Protein AF-A0A387G3D1-F1 (afdb_monomer_lite)

pLDDT: mean 80.7, std 21.3, range [30.22, 98.0]

Secondary structure (DSSP, 8-state):
-----------------SS--HHHHHHHHHHHHHHTT-HHHHHHHHHHHHHHHHHHHHHHHHHHHH----S--TTTT--HHHHHHHHHHHHHHHHHHHHHHHS---PPTT--HHHHHHHHHHHHHHHHHHHHHHHHHTTGGGGSPP--

Structure (mmCIF, N/CA/C/O backbone):
data_AF-A0A387G3D1-F1
#
_entry.id   AF-A0A387G3D1-F1
#
loop_
_atom_site.group_PDB
_atom_site.id
_atom_site.type_symbol
_atom_site.label_atom_id
_atom_site.label_alt_id
_atom_site.label_comp_id
_atom_site.label_asym_id
_atom_site.label_entity_id
_atom_site.label_seq_id
_atom_site.pdbx_PDB_ins_code
_atom_site.Cartn_x
_atom_site.Cartn_y
_atom_site.Cartn_z
_atom_site.occupancy
_atom_site.B_iso_or_equiv
_atom_site.auth_seq_id
_atom_site.auth_comp_id
_atom_site.auth_asym_id
_atom_site.auth_atom_id
_atom_site.pdbx_PDB_model_num
ATOM 1 N N . MET A 1 1 ? -49.891 19.171 -18.849 1.00 38.56 1 MET A N 1
ATOM 2 C CA . MET A 1 1 ? -48.958 18.047 -19.083 1.00 38.56 1 MET A CA 1
ATOM 3 C C . MET A 1 1 ? -47.561 18.541 -18.736 1.00 38.56 1 MET A C 1
ATOM 5 O O . MET A 1 1 ? -47.126 19.510 -19.341 1.00 38.56 1 MET A O 1
ATOM 9 N N . LYS A 1 2 ? -46.932 17.999 -17.685 1.00 34.78 2 LYS A N 1
ATOM 10 C CA . LYS A 1 2 ? -45.589 18.397 -17.226 1.00 34.78 2 LYS A CA 1
ATOM 11 C C . LYS A 1 2 ? -44.581 17.374 -17.750 1.00 34.78 2 LYS A C 1
ATOM 13 O O . LYS A 1 2 ? -44.649 16.212 -17.366 1.00 34.78 2 LYS A O 1
ATOM 18 N N . THR A 1 3 ? -43.697 17.812 -18.638 1.00 39.00 3 THR A N 1
ATOM 19 C CA . THR A 1 3 ? -42.592 17.015 -19.180 1.00 39.00 3 THR A CA 1
ATOM 20 C C . THR A 1 3 ? -41.479 16.947 -18.139 1.00 39.00 3 THR A C 1
ATOM 22 O O . THR A 1 3 ? -40.942 17.977 -17.735 1.00 39.00 3 THR A O 1
ATOM 25 N N . LEU A 1 4 ? -41.168 15.738 -17.674 1.00 33.00 4 LEU A N 1
ATOM 26 C CA . LEU A 1 4 ? -40.052 15.464 -16.777 1.00 33.00 4 LEU A CA 1
ATOM 27 C C . LEU A 1 4 ? -38.764 15.419 -17.613 1.00 33.00 4 LEU A C 1
ATOM 29 O O . LEU A 1 4 ? -38.605 14.541 -18.457 1.00 33.00 4 LEU A O 1
ATOM 33 N N . VAL A 1 5 ? -37.865 16.378 -17.401 1.00 36.16 5 VAL A N 1
ATOM 34 C CA . VAL A 1 5 ? -36.517 16.372 -17.984 1.00 36.16 5 VAL A CA 1
ATOM 35 C C . VAL A 1 5 ? -35.619 15.581 -17.040 1.00 36.16 5 VAL A C 1
ATOM 37 O O . VAL A 1 5 ? -35.304 16.045 -15.947 1.00 36.16 5 VAL A O 1
ATOM 40 N N . IL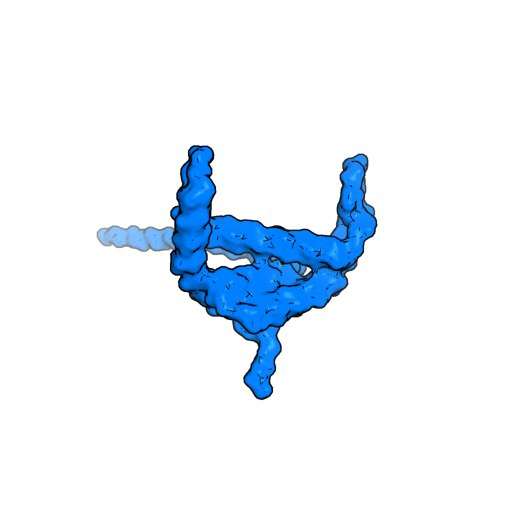E A 1 6 ? -35.232 14.371 -17.442 1.00 41.34 6 ILE A N 1
ATOM 41 C CA . ILE A 1 6 ? -34.207 13.592 -16.744 1.00 41.34 6 ILE A CA 1
ATOM 42 C C . ILE A 1 6 ? -32.850 14.102 -17.236 1.00 41.34 6 ILE A C 1
ATOM 44 O O . ILE A 1 6 ? -32.428 13.810 -18.353 1.00 41.34 6 ILE A O 1
ATOM 48 N N . LEU A 1 7 ? -32.187 14.902 -16.402 1.00 35.81 7 LEU A N 1
ATOM 49 C CA . LEU A 1 7 ? -30.774 15.246 -16.544 1.00 35.81 7 LEU A CA 1
ATOM 50 C C . LEU A 1 7 ? -29.947 14.003 -16.203 1.00 35.81 7 LEU A C 1
ATOM 52 O O . LEU A 1 7 ? -29.729 13.683 -15.036 1.00 35.81 7 LEU A O 1
ATOM 56 N N . VAL A 1 8 ? -29.509 13.289 -17.237 1.00 37.59 8 VAL A N 1
ATOM 57 C CA . VAL A 1 8 ? -28.465 12.273 -17.112 1.00 37.59 8 VAL A CA 1
ATOM 58 C C . VAL A 1 8 ? -27.152 13.019 -16.882 1.00 37.59 8 VAL A C 1
ATOM 60 O O . VAL A 1 8 ? -26.630 13.667 -17.787 1.00 37.59 8 VAL A O 1
ATOM 63 N N . PHE A 1 9 ? -26.642 12.974 -15.650 1.00 35.94 9 PHE A N 1
ATOM 64 C CA . PHE A 1 9 ? -25.268 13.362 -15.353 1.00 35.94 9 PHE A CA 1
ATOM 65 C C . PHE A 1 9 ? -24.342 12.370 -16.060 1.00 35.94 9 PHE A C 1
ATOM 67 O O . PHE A 1 9 ? -24.135 11.252 -15.594 1.00 35.94 9 PHE A O 1
ATOM 74 N N . SER A 1 10 ? -23.797 12.782 -17.202 1.00 34.75 10 SER A N 1
ATOM 75 C CA . SER A 1 10 ? -22.640 12.141 -17.817 1.00 34.75 10 SER A CA 1
ATOM 76 C C . SER A 1 10 ? -21.448 12.318 -16.878 1.00 34.75 10 SER A C 1
ATOM 78 O O . SER A 1 10 ? -20.740 13.322 -16.936 1.00 34.75 10 SER A O 1
ATOM 80 N N . ILE A 1 11 ? -21.260 11.370 -15.959 1.00 43.16 11 ILE A N 1
ATOM 81 C CA . ILE A 1 11 ? -20.026 11.254 -15.183 1.00 43.16 11 ILE A CA 1
ATOM 82 C C . ILE A 1 11 ? -18.933 10.931 -16.198 1.00 43.16 11 ILE A C 1
ATOM 84 O O . ILE A 1 11 ? -19.018 9.935 -16.917 1.00 43.16 11 ILE A O 1
ATOM 88 N N . GLY A 1 12 ? -17.967 11.840 -16.311 1.00 30.78 12 GLY A N 1
ATOM 89 C CA . GLY A 1 12 ? -16.878 11.763 -17.269 1.00 30.78 12 GLY A CA 1
ATOM 90 C C . GLY A 1 12 ? -16.116 10.449 -17.153 1.00 30.78 12 GLY A C 1
ATOM 91 O O . GLY A 1 12 ? -15.291 10.283 -16.262 1.00 30.78 12 GLY A O 1
ATOM 92 N N . LEU A 1 13 ? -16.347 9.549 -18.107 1.00 32.28 13 LEU A N 1
ATOM 93 C CA . LEU A 1 13 ? -15.331 8.605 -18.546 1.00 32.28 13 LEU A CA 1
ATOM 94 C C . LEU A 1 13 ? -14.402 9.349 -19.508 1.00 32.28 13 LEU A C 1
ATOM 96 O O . LEU A 1 13 ? -14.512 9.241 -20.729 1.00 32.28 13 LEU A O 1
ATOM 100 N N . SER A 1 14 ? -13.482 10.134 -18.957 1.00 30.22 14 SER A N 1
ATOM 101 C CA . SER A 1 14 ? -12.226 10.402 -19.650 1.00 30.22 14 SER A CA 1
ATOM 102 C C . SER A 1 14 ? -11.406 9.112 -19.603 1.00 30.22 14 SER A C 1
ATOM 104 O O . SER A 1 14 ? -10.858 8.744 -18.567 1.00 30.22 14 SER A O 1
ATOM 106 N N . ALA A 1 15 ? -11.439 8.401 -20.730 1.00 31.48 15 ALA A N 1
ATOM 107 C CA . ALA A 1 15 ? -10.690 7.187 -21.021 1.00 31.48 15 ALA A CA 1
ATOM 108 C C . ALA A 1 15 ? -9.163 7.401 -20.885 1.00 31.48 15 ALA A C 1
ATOM 110 O O . ALA A 1 15 ? -8.688 8.535 -20.959 1.00 31.48 15 ALA A O 1
ATOM 111 N N . PRO A 1 16 ? -8.405 6.317 -20.657 1.00 35.62 16 PRO A N 1
ATOM 112 C CA . PRO A 1 16 ? -7.284 6.291 -19.730 1.00 35.62 16 PRO A CA 1
ATOM 113 C C . PRO A 1 16 ? -5.945 6.589 -20.402 1.00 35.62 16 PRO A C 1
ATOM 115 O O . PRO A 1 16 ? -5.707 6.233 -21.557 1.00 35.62 16 PRO A O 1
ATOM 118 N N . GLU A 1 17 ? -5.022 7.146 -19.624 1.00 32.19 17 GLU A N 1
ATOM 119 C CA . GLU A 1 17 ? -3.583 6.998 -19.833 1.00 32.19 17 GLU A CA 1
ATOM 120 C C . GLU A 1 17 ? -3.241 5.498 -19.739 1.00 32.19 17 GLU A C 1
ATOM 122 O O . GLU A 1 17 ? -2.868 4.975 -18.695 1.00 32.19 17 GLU A O 1
ATOM 127 N N . ALA A 1 18 ? -3.448 4.768 -20.838 1.00 31.41 18 ALA A N 1
ATOM 128 C CA . ALA A 1 18 ? -3.294 3.317 -20.962 1.00 31.41 18 ALA A CA 1
ATOM 129 C C . ALA A 1 18 ? -1.826 2.867 -21.094 1.00 31.41 18 ALA A C 1
ATOM 131 O O . ALA A 1 18 ? -1.513 1.923 -21.813 1.00 31.41 18 ALA A O 1
ATOM 132 N N . ALA A 1 19 ? -0.928 3.533 -20.377 1.00 37.97 19 ALA A N 1
ATOM 133 C CA . ALA A 1 19 ? 0.161 2.845 -19.704 1.00 37.97 19 ALA A CA 1
ATOM 134 C C . ALA A 1 19 ? -0.168 2.924 -18.208 1.00 37.97 19 ALA A C 1
ATOM 136 O O . ALA A 1 19 ? 0.513 3.591 -17.433 1.00 37.97 19 ALA A O 1
ATOM 137 N N . ALA A 1 20 ? -1.304 2.323 -17.833 1.00 42.41 20 ALA A N 1
ATOM 138 C CA . ALA A 1 20 ? -1.668 2.149 -16.439 1.00 42.41 20 ALA A CA 1
ATOM 139 C C . ALA A 1 20 ? -0.511 1.389 -15.791 1.00 42.41 20 ALA A C 1
ATOM 141 O O . ALA A 1 20 ? -0.138 0.323 -16.276 1.00 42.41 20 ALA A O 1
ATOM 142 N N . ASN A 1 21 ? 0.114 1.972 -14.771 1.00 59.28 21 ASN A N 1
ATOM 143 C CA . ASN A 1 21 ? 1.220 1.342 -14.068 1.00 59.28 21 ASN A CA 1
ATOM 144 C C . ASN A 1 21 ? 0.700 0.068 -13.386 1.00 59.28 21 ASN A C 1
ATOM 146 O O . ASN A 1 21 ? 0.211 0.125 -12.257 1.00 59.28 21 ASN A O 1
ATOM 150 N N . THR A 1 22 ? 0.756 -1.060 -14.100 1.00 76.38 22 THR A N 1
ATOM 151 C CA . THR A 1 22 ? 0.191 -2.341 -13.660 1.00 76.38 22 THR A CA 1
ATOM 152 C C . THR A 1 22 ? 0.788 -2.777 -12.327 1.00 76.38 22 THR A C 1
ATOM 154 O O . THR A 1 22 ? 0.087 -3.350 -11.498 1.00 76.38 22 THR A O 1
ATOM 157 N N . SER A 1 23 ? 2.050 -2.418 -12.062 1.00 88.69 23 SER A N 1
ATOM 158 C CA . SER A 1 23 ? 2.676 -2.663 -10.764 1.00 88.69 23 SER A CA 1
ATOM 159 C C . SER A 1 23 ? 2.007 -1.902 -9.612 1.00 88.69 23 SER A C 1
ATOM 161 O O . SER A 1 23 ? 1.810 -2.475 -8.544 1.00 88.69 23 SER A O 1
ATOM 163 N N . GLY A 1 24 ? 1.597 -0.648 -9.831 1.00 90.19 24 GLY A N 1
ATOM 164 C CA . GLY A 1 24 ? 0.927 0.178 -8.825 1.00 90.19 24 GLY A CA 1
ATOM 165 C C . GLY A 1 24 ? -0.420 -0.404 -8.403 1.00 90.19 24 GLY A C 1
ATOM 166 O O . GLY A 1 24 ? -0.685 -0.540 -7.215 1.00 90.19 24 GLY A O 1
ATOM 167 N N . GLU A 1 25 ? -1.241 -0.834 -9.360 1.00 92.62 25 GLU A N 1
ATOM 168 C CA . GLU A 1 25 ? -2.525 -1.478 -9.056 1.00 92.62 25 GLU A CA 1
ATOM 169 C C . GLU A 1 25 ? -2.341 -2.779 -8.259 1.00 92.62 25 GLU A C 1
ATOM 171 O O . GLU A 1 25 ? -3.021 -3.003 -7.256 1.00 92.62 25 GLU A O 1
ATOM 176 N N . ILE A 1 26 ? -1.368 -3.609 -8.646 1.00 95.38 26 ILE A N 1
ATOM 177 C CA . ILE A 1 26 ? -1.057 -4.861 -7.945 1.00 95.38 26 ILE A CA 1
ATOM 178 C C . ILE A 1 26 ? -0.536 -4.580 -6.523 1.00 95.38 26 ILE A C 1
ATOM 180 O O . ILE A 1 26 ? -0.902 -5.283 -5.576 1.00 95.38 26 ILE A O 1
ATOM 184 N N . PHE A 1 27 ? 0.271 -3.532 -6.336 1.00 96.81 27 PHE A N 1
ATOM 185 C CA . PHE A 1 27 ? 0.710 -3.086 -5.013 1.00 96.81 27 PHE A CA 1
ATOM 186 C C . PHE A 1 27 ? -0.445 -2.559 -4.153 1.00 96.81 27 PHE A C 1
ATOM 188 O O . PHE A 1 27 ? -0.501 -2.873 -2.963 1.00 96.81 27 PHE A O 1
ATOM 195 N N . GLU A 1 28 ? -1.390 -1.812 -4.727 1.00 97.50 28 GLU A N 1
ATOM 196 C CA . GLU A 1 28 ? -2.614 -1.405 -4.027 1.00 97.50 28 GLU A CA 1
ATOM 197 C C . GLU A 1 28 ? -3.443 -2.636 -3.616 1.00 97.50 28 GLU A C 1
ATOM 199 O O . GLU A 1 28 ? -3.882 -2.720 -2.470 1.00 97.50 28 GLU A O 1
ATOM 204 N N . CYS A 1 29 ? -3.580 -3.643 -4.487 1.00 97.25 29 CYS A N 1
ATOM 205 C CA . CYS A 1 29 ? -4.217 -4.922 -4.149 1.00 97.25 29 CYS A CA 1
ATOM 206 C C . CYS A 1 29 ? -3.489 -5.669 -3.016 1.00 97.25 29 CYS A C 1
ATOM 208 O O . CYS A 1 29 ? -4.137 -6.233 -2.131 1.00 97.25 29 CYS A O 1
ATOM 210 N N . SER A 1 30 ? -2.153 -5.651 -2.998 1.00 97.56 30 SER A N 1
ATOM 211 C CA . SER A 1 30 ? -1.359 -6.188 -1.886 1.00 97.56 30 SER A CA 1
ATOM 212 C C . SER A 1 30 ? -1.670 -5.472 -0.569 1.00 97.56 30 SER A C 1
ATOM 214 O O . SER A 1 30 ? -1.817 -6.123 0.467 1.00 97.56 30 SER A O 1
ATOM 216 N N . GLU A 1 31 ? -1.786 -4.144 -0.584 1.00 97.81 31 GLU A N 1
ATOM 217 C CA . GLU A 1 31 ? -2.098 -3.386 0.629 1.00 97.81 31 GLU A CA 1
ATOM 218 C C . GLU A 1 31 ? -3.551 -3.583 1.085 1.00 97.81 31 GLU A C 1
ATOM 220 O O . GLU A 1 31 ? -3.814 -3.724 2.279 1.00 97.81 31 GLU A O 1
ATOM 225 N N . LEU A 1 32 ? -4.503 -3.702 0.159 1.00 98.00 32 LEU A N 1
ATOM 226 C CA . LEU A 1 32 ? -5.872 -4.096 0.500 1.00 98.00 32 LEU A CA 1
ATOM 227 C C . LEU A 1 32 ? -5.902 -5.484 1.160 1.00 98.00 32 LEU A C 1
ATOM 229 O O . LEU A 1 32 ? -6.557 -5.659 2.187 1.00 98.00 32 LEU A O 1
ATOM 233 N N . ALA A 1 33 ? -5.135 -6.451 0.642 1.00 97.38 33 ALA A N 1
ATOM 234 C CA . ALA A 1 33 ? -4.978 -7.765 1.268 1.00 97.38 33 ALA A CA 1
ATOM 235 C C . ALA A 1 33 ? -4.321 -7.686 2.656 1.00 97.38 33 ALA A C 1
ATOM 237 O O . ALA A 1 33 ? -4.673 -8.469 3.540 1.00 97.38 33 ALA A O 1
ATOM 238 N N . ASN A 1 34 ? -3.387 -6.752 2.864 1.00 97.12 34 ASN A N 1
ATOM 239 C CA . ASN A 1 34 ? -2.780 -6.496 4.167 1.00 97.12 34 ASN A CA 1
ATOM 240 C C . ASN A 1 34 ? -3.832 -6.066 5.199 1.00 97.12 34 ASN A C 1
ATOM 242 O O . ASN A 1 34 ? -3.983 -6.733 6.222 1.00 97.12 34 ASN A O 1
ATOM 246 N N . TRP A 1 35 ? -4.601 -5.014 4.901 1.00 96.81 35 TRP A N 1
ATOM 247 C CA . TRP A 1 35 ? -5.667 -4.526 5.786 1.00 96.81 35 TRP A CA 1
ATOM 248 C C . TRP A 1 35 ? -6.796 -5.539 5.980 1.00 96.81 35 TRP A C 1
ATOM 250 O O . TRP A 1 35 ? -7.364 -5.630 7.064 1.00 96.81 35 TRP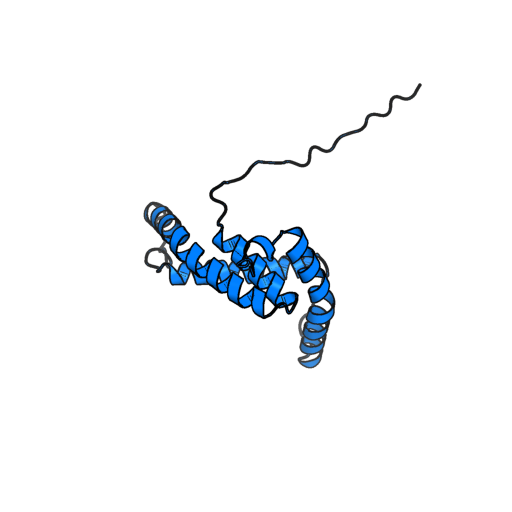 A O 1
ATOM 260 N N . ALA A 1 36 ? -7.100 -6.340 4.958 1.00 96.56 36 ALA A N 1
ATOM 261 C CA . ALA A 1 36 ? -8.082 -7.417 5.042 1.00 96.56 36 ALA A CA 1
ATOM 262 C C . ALA A 1 36 ? -7.591 -8.646 5.844 1.00 96.56 36 ALA A C 1
ATOM 264 O O . ALA A 1 36 ? -8.361 -9.587 6.048 1.00 96.56 36 ALA A O 1
ATOM 265 N N . GLU A 1 37 ? -6.334 -8.655 6.307 1.00 94.94 37 GLU A N 1
ATOM 266 C CA . GLU A 1 37 ? -5.654 -9.788 6.958 1.00 94.94 37 GLU A CA 1
ATOM 267 C C . GLU A 1 37 ? -5.587 -11.063 6.089 1.00 94.94 37 GLU A C 1
ATOM 269 O O . GLU A 1 37 ? -5.539 -12.192 6.583 1.00 94.94 37 GLU A O 1
ATOM 274 N N . LEU A 1 38 ? -5.522 -10.901 4.767 1.00 92.06 38 LEU A N 1
ATOM 275 C CA . LEU A 1 38 ? -5.363 -11.984 3.794 1.00 92.06 38 LEU A CA 1
ATOM 276 C C . LEU A 1 38 ? -3.870 -12.280 3.573 1.00 92.06 38 LEU A C 1
ATOM 278 O O . LEU A 1 38 ? -3.328 -12.092 2.483 1.00 92.06 38 LEU A O 1
ATOM 282 N N . GLY A 1 39 ? -3.184 -12.731 4.629 1.00 82.88 39 GLY A N 1
ATOM 283 C CA . GLY A 1 39 ? -1.714 -12.767 4.695 1.00 82.88 39 GLY A CA 1
ATOM 284 C C . GLY A 1 39 ? -1.009 -13.494 3.538 1.00 82.88 39 GLY A C 1
ATOM 285 O O . GLY A 1 39 ? 0.024 -13.025 3.064 1.00 82.88 39 GLY A O 1
ATOM 286 N N . GLY A 1 40 ? -1.576 -14.598 3.038 1.00 90.44 40 GLY A N 1
ATOM 287 C CA . GLY A 1 40 ? -1.026 -15.310 1.876 1.00 90.44 40 GLY A CA 1
ATOM 288 C C . GLY A 1 40 ? -1.129 -14.509 0.573 1.00 90.44 40 GLY A C 1
ATOM 289 O O . GLY A 1 40 ? -0.162 -14.443 -0.183 1.00 90.44 40 GLY A O 1
ATOM 290 N N . ALA A 1 41 ? -2.268 -13.848 0.351 1.00 93.38 41 ALA A N 1
ATOM 291 C CA . ALA A 1 41 ? -2.508 -13.027 -0.832 1.00 93.38 41 ALA A CA 1
ATOM 292 C C . ALA A 1 41 ? -1.614 -11.781 -0.842 1.00 93.38 41 ALA A C 1
ATOM 294 O O . ALA A 1 41 ? -1.018 -11.469 -1.869 1.00 93.38 41 ALA A O 1
ATOM 295 N N . ARG A 1 42 ? -1.445 -11.120 0.314 1.00 95.81 42 ARG A N 1
ATOM 296 C CA . ARG A 1 42 ? -0.560 -9.951 0.464 1.00 95.81 42 ARG A CA 1
ATOM 297 C C . ARG A 1 42 ? 0.835 -10.226 -0.097 1.00 95.81 42 ARG A C 1
ATOM 299 O O . ARG A 1 42 ? 1.325 -9.474 -0.929 1.00 95.81 42 ARG A O 1
ATOM 306 N N . TYR A 1 43 ? 1.482 -11.301 0.357 1.00 94.94 43 TYR A N 1
ATOM 307 C CA . TYR A 1 43 ? 2.851 -11.608 -0.066 1.00 94.94 43 TYR A CA 1
ATOM 308 C C . TYR A 1 43 ? 2.940 -11.897 -1.570 1.00 94.94 43 TYR A C 1
ATOM 310 O O . TYR A 1 43 ? 3.817 -11.364 -2.246 1.00 94.94 43 TYR A O 1
ATOM 318 N N . GLN A 1 44 ? 2.013 -12.702 -2.097 1.00 95.62 44 GLN A N 1
ATOM 319 C CA . GLN A 1 44 ? 1.988 -13.072 -3.514 1.00 95.62 44 GLN A CA 1
ATOM 320 C C . GLN A 1 44 ? 1.795 -11.849 -4.419 1.00 95.62 44 GLN A C 1
ATOM 322 O O . GLN A 1 44 ? 2.502 -11.705 -5.414 1.00 95.62 44 GLN A O 1
ATOM 327 N N . LEU A 1 45 ? 0.892 -10.942 -4.041 1.00 95.88 45 LEU A N 1
ATOM 328 C CA . LEU A 1 45 ? 0.640 -9.703 -4.775 1.00 95.88 45 LEU A CA 1
ATOM 329 C C . LEU A 1 45 ? 1.827 -8.745 -4.681 1.00 95.88 45 LEU A C 1
ATOM 331 O O . LEU A 1 45 ? 2.241 -8.205 -5.699 1.00 95.88 45 LEU A O 1
ATOM 335 N N . ALA A 1 46 ? 2.436 -8.578 -3.503 1.00 95.38 46 ALA A N 1
ATOM 336 C CA . ALA A 1 46 ? 3.640 -7.758 -3.363 1.00 95.38 46 ALA A CA 1
ATOM 337 C C . ALA A 1 46 ? 4.788 -8.278 -4.243 1.00 95.38 46 ALA A C 1
ATOM 339 O O . ALA A 1 46 ? 5.484 -7.493 -4.886 1.00 95.38 46 ALA A O 1
ATOM 340 N N . GLN A 1 47 ? 4.970 -9.600 -4.300 1.00 95.38 47 GLN A N 1
ATOM 341 C CA . GLN A 1 47 ? 5.985 -10.223 -5.143 1.00 95.38 47 GLN A CA 1
ATOM 342 C C . GLN A 1 47 ? 5.685 -10.027 -6.634 1.00 95.38 47 GLN A C 1
ATOM 344 O O . GLN A 1 47 ? 6.577 -9.639 -7.387 1.00 95.38 47 GLN A O 1
ATOM 349 N N . LEU A 1 48 ? 4.439 -10.246 -7.063 1.00 94.44 48 LEU A N 1
ATOM 350 C CA . LEU A 1 48 ? 4.033 -10.016 -8.449 1.00 94.44 48 LEU A CA 1
ATOM 351 C C . LEU A 1 48 ? 4.204 -8.543 -8.845 1.00 94.44 48 LEU A C 1
ATOM 353 O O . LEU A 1 48 ? 4.767 -8.256 -9.899 1.00 94.44 48 LEU A O 1
ATOM 357 N N . GLY A 1 49 ? 3.770 -7.617 -7.988 1.00 93.31 49 GLY A N 1
ATOM 358 C CA . GLY A 1 49 ? 3.929 -6.180 -8.195 1.00 93.31 49 GLY A CA 1
ATOM 359 C C . GLY A 1 49 ? 5.398 -5.783 -8.315 1.00 93.31 49 GLY A C 1
ATOM 360 O O . GLY A 1 49 ? 5.743 -4.976 -9.172 1.00 93.31 49 GLY A O 1
ATOM 361 N N . TYR A 1 50 ? 6.283 -6.402 -7.531 1.00 93.94 50 TYR A N 1
ATOM 362 C CA . TYR A 1 50 ? 7.725 -6.174 -7.614 1.00 93.94 50 TYR A CA 1
ATOM 363 C C . TYR A 1 50 ? 8.328 -6.634 -8.946 1.00 93.94 50 TYR A C 1
ATOM 365 O O . TYR A 1 50 ? 9.082 -5.877 -9.561 1.00 93.94 50 TYR A O 1
ATOM 373 N N . GLU A 1 51 ? 7.984 -7.830 -9.429 1.00 92.62 51 GLU A N 1
ATOM 374 C CA . GLU A 1 51 ? 8.465 -8.279 -10.742 1.00 92.62 51 GLU A CA 1
ATOM 375 C C . GLU A 1 51 ? 7.908 -7.4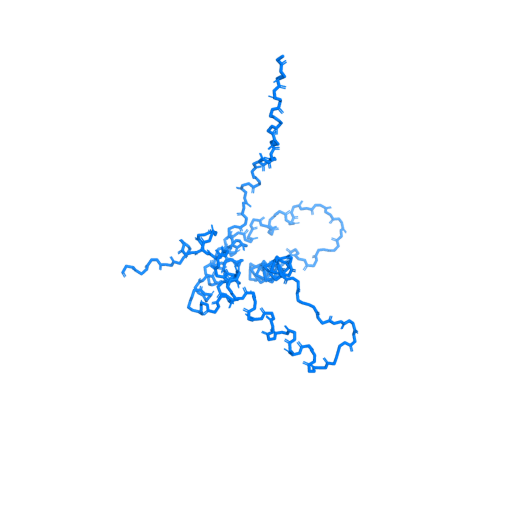04 -11.868 1.00 92.62 51 GLU A C 1
ATOM 377 O O . GLU A 1 51 ? 8.661 -6.978 -12.743 1.00 92.62 51 GLU A O 1
ATOM 382 N N . ARG A 1 52 ? 6.629 -7.022 -11.787 1.00 91.19 52 ARG A N 1
ATOM 383 C CA . ARG A 1 52 ? 6.016 -6.107 -12.756 1.00 91.19 52 ARG A CA 1
ATOM 384 C C . ARG A 1 52 ? 6.675 -4.731 -12.747 1.00 91.19 52 ARG A C 1
ATOM 386 O O . ARG A 1 52 ? 6.971 -4.175 -13.799 1.00 91.19 52 ARG A O 1
ATOM 393 N N . ALA A 1 53 ? 6.999 -4.216 -11.565 1.00 90.06 53 ALA A N 1
ATOM 394 C CA . ALA A 1 53 ? 7.681 -2.941 -11.426 1.00 90.06 53 ALA A CA 1
ATOM 395 C C . ALA A 1 53 ? 9.071 -2.951 -12.073 1.00 90.06 53 ALA A C 1
ATOM 397 O O . ALA A 1 53 ? 9.496 -1.934 -12.614 1.00 90.06 53 ALA A O 1
ATOM 398 N N . LYS A 1 54 ? 9.783 -4.083 -12.059 1.00 89.19 54 LYS A N 1
ATOM 399 C CA . LYS A 1 54 ? 11.080 -4.206 -12.743 1.00 89.19 54 LYS A CA 1
ATOM 400 C C . LYS A 1 54 ? 10.952 -4.169 -14.265 1.00 89.19 54 LYS A C 1
ATOM 402 O O . LYS A 1 54 ? 11.892 -3.734 -14.924 1.00 89.19 54 LYS A O 1
ATOM 407 N N . GLU A 1 55 ? 9.814 -4.587 -14.810 1.00 88.25 55 GLU A N 1
ATOM 408 C CA . GLU A 1 55 ? 9.500 -4.456 -16.236 1.00 88.25 55 GLU A CA 1
ATOM 409 C C . GLU A 1 55 ? 9.068 -3.025 -16.601 1.00 88.25 55 GLU A C 1
ATOM 411 O O . GLU A 1 55 ? 9.471 -2.507 -17.643 1.00 88.25 55 GLU A O 1
ATOM 416 N N . ASP A 1 56 ? 8.305 -2.364 -15.723 1.00 83.19 56 ASP A N 1
ATOM 417 C CA . ASP A 1 56 ? 7.753 -1.021 -15.952 1.00 83.19 56 ASP A CA 1
ATOM 418 C C . ASP A 1 56 ? 8.797 0.098 -15.718 1.00 83.19 56 ASP A C 1
ATOM 420 O O . ASP A 1 56 ? 8.829 1.114 -16.426 1.00 83.19 56 ASP A O 1
ATOM 424 N N . ALA A 1 57 ? 9.686 -0.075 -14.735 1.00 83.75 57 ALA A N 1
ATOM 425 C CA . ALA A 1 57 ? 10.639 0.942 -14.287 1.00 83.75 57 ALA A CA 1
ATOM 426 C C . ALA A 1 57 ? 11.645 1.419 -15.354 1.00 83.75 57 ALA A C 1
ATOM 428 O O . ALA A 1 57 ? 11.901 2.625 -15.389 1.00 83.75 57 ALA A O 1
ATOM 429 N N . PRO A 1 58 ? 12.200 0.571 -16.247 1.00 83.75 58 PRO A N 1
ATOM 430 C CA . PRO A 1 58 ? 13.083 1.028 -17.318 1.00 83.75 58 PRO A CA 1
ATOM 431 C C . PRO A 1 58 ? 12.453 2.128 -18.172 1.00 83.75 58 PRO A C 1
ATOM 433 O O . PRO A 1 58 ? 13.107 3.129 -18.445 1.00 83.75 58 PRO A O 1
ATOM 436 N N . THR A 1 59 ? 11.167 2.004 -18.515 1.00 80.75 59 THR A N 1
ATOM 437 C CA . THR A 1 59 ? 10.443 3.022 -19.293 1.00 80.75 59 THR A CA 1
ATOM 438 C C . THR A 1 59 ? 10.352 4.346 -18.533 1.00 80.75 59 THR A C 1
ATOM 440 O O . THR A 1 59 ? 10.597 5.408 -19.107 1.00 80.75 59 THR A O 1
ATOM 443 N N . ALA A 1 60 ? 10.052 4.304 -17.231 1.00 74.25 60 ALA A N 1
ATOM 444 C CA . ALA A 1 60 ? 9.998 5.498 -16.387 1.00 74.25 60 ALA A CA 1
ATOM 445 C C . ALA A 1 60 ? 11.372 6.181 -16.257 1.00 74.25 60 ALA A C 1
ATOM 447 O O . ALA A 1 60 ? 11.469 7.407 -16.356 1.00 74.25 60 ALA A O 1
ATOM 448 N N . ILE A 1 61 ? 12.439 5.392 -16.093 1.00 76.69 61 ILE A N 1
ATOM 449 C CA . ILE A 1 61 ? 13.826 5.876 -16.058 1.00 76.69 61 ILE A CA 1
ATOM 450 C C . ILE A 1 61 ? 14.180 6.560 -17.383 1.00 76.69 61 ILE A C 1
ATOM 452 O O . ILE A 1 61 ? 14.699 7.678 -17.379 1.00 76.69 61 ILE A O 1
ATOM 456 N N . ASP A 1 62 ? 13.841 5.936 -18.512 1.00 80.44 62 ASP A N 1
ATOM 457 C CA . ASP A 1 62 ? 14.116 6.463 -19.850 1.00 80.44 62 ASP A CA 1
ATOM 458 C C . ASP A 1 62 ? 13.398 7.799 -20.105 1.00 80.44 62 ASP A C 1
ATOM 460 O O . ASP A 1 62 ? 13.982 8.738 -20.655 1.00 80.44 62 ASP A O 1
ATOM 464 N N . LEU A 1 63 ? 12.136 7.914 -19.675 1.00 76.69 63 LEU A N 1
ATOM 465 C CA . LEU A 1 63 ? 11.356 9.153 -19.759 1.00 76.69 63 LEU A CA 1
ATOM 466 C C . LEU A 1 63 ? 11.963 10.268 -18.894 1.00 76.69 63 LEU A C 1
ATOM 468 O O . LEU A 1 63 ? 12.077 11.410 -19.344 1.00 76.69 63 LEU A O 1
ATOM 472 N N . LEU A 1 64 ? 12.412 9.947 -17.678 1.00 73.75 64 LEU A N 1
ATOM 473 C CA . LEU A 1 64 ? 13.066 10.907 -16.783 1.00 73.75 64 LEU A CA 1
ATOM 474 C C . LEU A 1 64 ? 14.430 11.362 -17.302 1.00 73.75 64 LEU A C 1
ATOM 476 O O . LEU A 1 64 ? 14.759 12.547 -17.191 1.00 73.75 64 LEU A O 1
ATOM 480 N N . ALA A 1 65 ? 15.211 10.456 -17.892 1.00 72.94 65 ALA A N 1
ATOM 481 C CA . ALA A 1 65 ? 16.492 10.781 -18.511 1.00 72.94 65 ALA A CA 1
ATOM 482 C C . ALA A 1 65 ? 16.321 11.750 -19.693 1.00 72.94 65 ALA A C 1
ATOM 484 O O . ALA A 1 65 ? 17.137 12.655 -19.867 1.00 72.94 65 ALA A O 1
ATOM 485 N N . LYS A 1 66 ? 15.229 11.607 -20.456 1.00 74.00 66 LYS A N 1
ATOM 486 C CA . LYS A 1 66 ? 14.869 12.489 -21.579 1.00 74.00 66 LYS A CA 1
ATOM 487 C C . LYS A 1 66 ? 14.238 13.816 -21.139 1.00 74.00 66 LYS A C 1
ATOM 489 O O . LYS A 1 66 ? 14.171 14.743 -21.945 1.00 74.00 66 LYS A O 1
ATOM 494 N N . SER A 1 67 ? 13.799 13.945 -19.883 1.00 67.69 67 SER A N 1
ATOM 495 C CA . SER A 1 67 ? 13.256 15.205 -19.369 1.00 67.69 67 SER A CA 1
ATOM 496 C C . SER A 1 67 ? 14.367 16.258 -19.216 1.00 67.69 67 SER A C 1
ATOM 498 O O . SER A 1 67 ? 15.332 16.098 -18.465 1.00 67.69 67 SER A O 1
ATOM 500 N N . THR A 1 68 ? 14.240 17.363 -19.950 1.00 56.12 68 THR A N 1
ATOM 501 C CA . THR A 1 68 ? 15.226 18.456 -20.037 1.00 56.12 68 THR A CA 1
ATOM 502 C C . THR A 1 68 ? 15.189 19.420 -18.847 1.00 56.12 68 THR A C 1
ATOM 504 O O . THR A 1 68 ? 15.674 20.546 -18.953 1.00 56.12 68 THR A O 1
ATOM 507 N N . ALA A 1 69 ? 14.602 19.026 -17.712 1.00 59.12 69 ALA A N 1
ATOM 508 C CA . ALA A 1 69 ? 14.512 19.901 -16.550 1.00 59.12 69 ALA A CA 1
ATOM 509 C C . ALA A 1 69 ? 15.926 20.192 -15.996 1.00 59.12 69 ALA A C 1
ATOM 511 O O . ALA A 1 69 ? 16.650 19.252 -15.658 1.00 59.12 69 ALA A O 1
ATOM 512 N N . PRO A 1 70 ? 16.336 21.471 -15.866 1.00 53.69 70 PRO A N 1
ATOM 513 C CA . PRO A 1 70 ? 17.658 21.852 -15.360 1.00 53.69 70 PRO A CA 1
ATOM 514 C C . PRO A 1 70 ? 17.803 21.678 -13.836 1.00 53.69 70 PRO A C 1
ATOM 516 O O . PRO A 1 70 ? 18.808 22.091 -13.262 1.00 53.69 70 PRO A O 1
ATOM 519 N N . SER A 1 71 ? 16.816 21.083 -13.158 1.00 59.47 71 SER A N 1
ATOM 520 C CA . SER A 1 71 ? 16.900 20.793 -11.728 1.00 59.47 71 SER A CA 1
ATOM 521 C C . SER A 1 71 ? 17.719 19.524 -11.469 1.00 59.47 71 SER A C 1
ATOM 523 O O . SER A 1 71 ? 17.584 18.553 -12.219 1.00 59.47 71 SER A O 1
ATOM 525 N N . PRO A 1 72 ? 18.494 19.464 -10.372 1.00 59.22 72 PRO A N 1
ATOM 526 C CA . PRO A 1 72 ? 19.085 18.218 -9.903 1.00 59.22 72 PRO A CA 1
ATOM 527 C C . PRO A 1 72 ? 18.001 17.145 -9.772 1.00 59.22 72 PRO A C 1
ATOM 529 O O . PRO A 1 72 ? 17.032 17.319 -9.034 1.00 59.22 72 PRO A O 1
ATOM 532 N N . SER A 1 73 ? 18.147 16.045 -10.506 1.00 59.50 73 SER A N 1
ATOM 533 C CA . SER A 1 73 ? 17.262 14.894 -10.364 1.00 59.50 73 SER A CA 1
ATOM 534 C C . SER A 1 73 ? 17.948 13.860 -9.485 1.00 59.50 73 SER A C 1
ATOM 536 O O . SER A 1 73 ? 18.840 13.140 -9.925 1.00 59.50 73 SER A O 1
ATOM 538 N N . PHE A 1 74 ? 17.507 13.770 -8.230 1.00 64.94 74 PHE A N 1
ATOM 539 C CA . PHE A 1 74 ? 17.951 12.738 -7.286 1.00 64.94 74 PHE A CA 1
ATOM 540 C C . PHE A 1 74 ? 17.478 11.326 -7.671 1.00 64.94 74 PHE A C 1
ATOM 542 O O . PHE A 1 74 ? 17.814 10.358 -6.981 1.00 64.94 74 PHE A O 1
ATOM 549 N N . THR A 1 75 ? 16.682 11.208 -8.739 1.00 64.06 75 THR A N 1
AT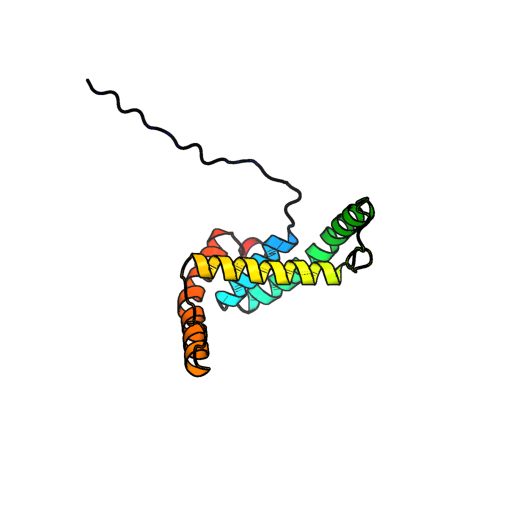OM 550 C CA . THR A 1 75 ? 16.069 9.963 -9.204 1.00 64.06 75 THR A CA 1
ATOM 551 C C . THR A 1 75 ? 16.599 9.468 -10.554 1.00 64.06 75 THR A C 1
ATOM 553 O O . THR A 1 75 ? 16.272 8.352 -10.945 1.00 64.06 75 THR A O 1
ATOM 556 N N . ARG A 1 76 ? 17.454 10.240 -11.246 1.00 60.41 76 ARG A N 1
ATOM 557 C CA . ARG A 1 76 ? 17.930 9.939 -12.613 1.00 60.41 76 ARG A CA 1
ATOM 558 C C . ARG A 1 76 ? 18.784 8.664 -12.727 1.00 60.41 76 ARG A C 1
ATOM 560 O O . ARG A 1 76 ? 18.759 8.029 -13.769 1.00 60.41 76 ARG A O 1
ATOM 567 N N . GLU A 1 77 ? 19.498 8.279 -11.669 1.00 63.66 77 GLU A N 1
ATOM 568 C CA . GLU A 1 77 ? 20.375 7.087 -11.631 1.00 63.66 77 GLU A CA 1
ATOM 569 C C . GLU A 1 77 ? 19.803 5.944 -10.773 1.00 63.66 77 GLU A C 1
ATOM 571 O O . GLU A 1 77 ? 20.518 5.032 -10.359 1.00 63.66 77 GLU A O 1
ATOM 576 N N . ARG A 1 78 ? 18.517 6.009 -10.414 1.00 72.25 78 ARG A N 1
ATOM 577 C CA . ARG A 1 78 ? 17.928 5.037 -9.490 1.00 72.25 78 ARG A CA 1
ATOM 578 C C . ARG A 1 78 ? 17.589 3.733 -10.203 1.00 72.25 78 ARG A C 1
ATOM 580 O O . ARG A 1 78 ? 17.050 3.748 -11.305 1.00 72.25 78 ARG A O 1
ATOM 587 N N . SER A 1 79 ? 17.887 2.618 -9.539 1.00 82.81 79 SER A N 1
ATOM 588 C CA . SER A 1 79 ? 17.648 1.277 -10.063 1.00 82.81 79 SER A CA 1
ATOM 589 C C . SER A 1 79 ? 16.157 0.940 -10.146 1.00 82.81 79 SER A C 1
ATOM 591 O O . SER A 1 79 ? 15.307 1.611 -9.554 1.00 82.81 79 SER A O 1
ATOM 593 N N . THR A 1 80 ? 15.830 -0.136 -10.854 1.00 84.75 80 THR A N 1
ATOM 594 C CA . THR A 1 80 ? 14.466 -0.673 -10.951 1.00 84.75 80 THR A CA 1
ATOM 595 C C . THR A 1 80 ? 13.873 -1.012 -9.581 1.00 84.75 80 THR A C 1
ATOM 597 O O . THR A 1 80 ? 12.691 -0.789 -9.338 1.00 84.75 80 THR A O 1
ATOM 600 N N . GLU A 1 81 ? 14.702 -1.459 -8.638 1.00 85.75 81 GLU A N 1
ATOM 601 C CA . GLU A 1 81 ? 14.301 -1.796 -7.268 1.00 85.75 81 GLU A CA 1
ATOM 602 C C . GLU A 1 81 ? 13.912 -0.559 -6.461 1.00 85.75 81 GLU A C 1
ATOM 604 O O . GLU A 1 81 ? 12.978 -0.613 -5.661 1.00 85.75 81 GLU A O 1
ATOM 609 N N . PHE A 1 82 ? 14.600 0.565 -6.680 1.00 86.00 82 PHE A N 1
ATOM 610 C CA . PHE A 1 82 ? 14.213 1.830 -6.066 1.00 86.00 82 PHE A CA 1
ATOM 611 C C . PHE A 1 82 ? 12.811 2.244 -6.523 1.00 86.00 82 PHE A C 1
ATOM 613 O O . PHE A 1 82 ? 11.985 2.613 -5.693 1.00 86.00 82 PHE A O 1
ATOM 620 N N . TRP A 1 83 ? 12.523 2.147 -7.824 1.00 83.50 83 TRP A N 1
ATOM 621 C CA . TRP A 1 83 ? 11.211 2.494 -8.375 1.00 83.50 83 TRP A CA 1
ATOM 622 C C . TRP A 1 83 ? 10.104 1.562 -7.893 1.00 83.50 83 TRP A C 1
ATOM 624 O O . TRP A 1 83 ? 9.052 2.048 -7.482 1.00 83.50 83 TRP A O 1
ATOM 634 N N . ALA A 1 84 ? 10.368 0.255 -7.834 1.00 88.62 84 ALA A N 1
ATOM 635 C CA . ALA A 1 84 ? 9.449 -0.707 -7.231 1.00 88.62 84 ALA A CA 1
ATOM 636 C C . ALA A 1 84 ? 9.128 -0.344 -5.771 1.00 88.62 84 ALA A C 1
ATOM 638 O O . ALA A 1 84 ? 7.964 -0.327 -5.374 1.00 88.62 84 ALA A O 1
ATOM 639 N N . GLY A 1 85 ? 10.145 0.023 -4.982 1.00 88.38 85 GLY A N 1
ATOM 640 C CA . GLY A 1 85 ? 9.959 0.485 -3.606 1.00 88.38 85 GLY A CA 1
ATOM 641 C C . GLY A 1 85 ? 9.146 1.780 -3.505 1.00 88.38 85 GLY A C 1
ATOM 642 O O . GLY A 1 85 ? 8.268 1.886 -2.649 1.00 88.38 85 GLY A O 1
ATOM 643 N N . MET A 1 86 ? 9.396 2.747 -4.393 1.00 88.44 86 MET A N 1
ATOM 644 C CA . MET A 1 86 ? 8.646 4.006 -4.442 1.00 88.44 86 MET A CA 1
ATOM 645 C C . MET A 1 86 ? 7.171 3.781 -4.776 1.00 88.44 86 MET A C 1
ATOM 647 O O . MET A 1 86 ? 6.310 4.297 -4.067 1.00 88.44 86 MET A O 1
ATOM 651 N N . TRP A 1 87 ? 6.869 2.990 -5.807 1.00 91.12 87 TRP A N 1
ATOM 652 C CA . TRP A 1 87 ? 5.487 2.676 -6.177 1.00 91.12 87 TRP A CA 1
ATOM 653 C C . TRP A 1 87 ? 4.770 1.873 -5.102 1.00 91.12 87 TRP A C 1
ATOM 655 O O . TRP A 1 87 ? 3.597 2.134 -4.835 1.00 91.12 87 TRP A O 1
ATOM 665 N N . TYR A 1 88 ? 5.467 0.957 -4.426 1.00 93.50 88 TYR A N 1
ATOM 666 C CA . TYR A 1 88 ? 4.868 0.241 -3.310 1.00 93.50 88 TYR A CA 1
ATOM 667 C C . TYR A 1 88 ? 4.538 1.184 -2.142 1.00 93.50 88 TYR A C 1
ATOM 669 O O . TYR A 1 88 ? 3.411 1.180 -1.651 1.00 93.50 88 TYR A O 1
ATOM 677 N N . GLY A 1 89 ? 5.469 2.059 -1.745 1.00 92.88 89 GLY A N 1
ATOM 678 C CA . GLY A 1 89 ? 5.226 3.054 -0.693 1.00 92.88 89 GLY A CA 1
ATOM 679 C C . GLY A 1 89 ? 4.115 4.053 -1.039 1.00 92.88 89 GLY A C 1
ATOM 680 O O . GLY A 1 89 ? 3.296 4.408 -0.186 1.00 92.88 89 GLY A O 1
ATOM 681 N N . GLU A 1 90 ? 4.040 4.474 -2.302 1.00 92.25 90 GLU A N 1
ATOM 682 C CA . GLU A 1 90 ? 2.943 5.308 -2.795 1.00 92.25 90 GLU A CA 1
ATOM 683 C C . GLU A 1 90 ? 1.599 4.571 -2.709 1.00 92.25 90 GLU A C 1
ATOM 685 O O . GLU A 1 90 ? 0.616 5.147 -2.244 1.00 92.25 90 GLU A O 1
ATOM 690 N N . SER A 1 91 ? 1.563 3.292 -3.087 1.00 95.38 91 SER A N 1
ATOM 691 C CA . SER A 1 91 ? 0.354 2.460 -3.040 1.00 95.38 91 SER A CA 1
ATOM 692 C C . SER A 1 91 ? -0.170 2.292 -1.614 1.00 95.38 91 SER A C 1
ATOM 694 O O . SER A 1 91 ? -1.372 2.437 -1.391 1.00 95.38 91 SER A O 1
ATOM 696 N N . ILE A 1 92 ? 0.724 2.102 -0.633 1.00 95.56 92 ILE A N 1
ATOM 697 C CA . ILE A 1 92 ? 0.361 2.090 0.795 1.00 95.56 92 ILE A CA 1
ATOM 698 C C . ILE A 1 92 ? -0.351 3.391 1.166 1.00 95.56 92 ILE A C 1
ATOM 700 O O . ILE A 1 92 ? -1.479 3.387 1.659 1.00 95.56 92 ILE A O 1
ATOM 704 N N . THR A 1 93 ? 0.275 4.521 0.835 1.00 95.12 93 THR A N 1
ATOM 705 C CA . THR A 1 93 ? -0.263 5.852 1.138 1.00 95.12 93 THR A CA 1
ATOM 706 C C . THR A 1 93 ? -1.621 6.086 0.465 1.00 95.12 93 THR A C 1
ATOM 708 O O . THR A 1 93 ? -2.517 6.690 1.056 1.00 95.12 93 THR A O 1
ATOM 711 N N . ARG A 1 94 ? -1.806 5.627 -0.779 1.00 95.88 94 ARG A N 1
ATOM 712 C CA . ARG A 1 94 ? -3.075 5.754 -1.514 1.00 95.88 94 ARG A CA 1
ATOM 713 C C . ARG A 1 94 ? -4.194 4.950 -0.861 1.00 95.88 94 ARG A C 1
ATOM 715 O O . ARG A 1 94 ? -5.272 5.509 -0.649 1.00 95.88 94 ARG A O 1
ATOM 722 N N . VAL A 1 95 ? -3.937 3.688 -0.518 1.00 97.12 95 VAL A N 1
ATOM 723 C CA . VAL A 1 95 ? -4.925 2.815 0.132 1.00 97.12 95 VAL A CA 1
ATOM 724 C C . VAL A 1 95 ? -5.290 3.345 1.517 1.00 97.12 95 VAL A C 1
ATOM 726 O O . VAL A 1 95 ? -6.476 3.482 1.810 1.00 97.12 95 VAL A O 1
ATOM 729 N N . GLU A 1 96 ? -4.314 3.743 2.336 1.00 95.56 96 GLU A N 1
ATOM 730 C CA . GLU A 1 96 ? -4.577 4.324 3.660 1.00 95.56 96 GLU A CA 1
ATOM 731 C C . GLU A 1 96 ? -5.384 5.626 3.569 1.00 95.56 96 GLU A C 1
ATOM 733 O O . GLU A 1 96 ? -6.373 5.802 4.281 1.00 95.56 96 GLU A O 1
ATOM 738 N N . ASN A 1 97 ? -5.030 6.526 2.645 1.00 95.75 97 ASN A N 1
ATOM 739 C CA . ASN A 1 97 ? -5.795 7.753 2.418 1.00 95.75 97 ASN A CA 1
ATOM 740 C C . ASN A 1 97 ? -7.219 7.470 1.934 1.00 95.75 97 ASN A C 1
ATOM 742 O O . ASN A 1 97 ? -8.147 8.210 2.270 1.00 95.75 97 ASN A O 1
ATOM 746 N N . TRP A 1 98 ? -7.405 6.435 1.117 1.00 96.69 98 TRP A N 1
ATOM 747 C CA . TRP A 1 98 ? -8.726 6.016 0.672 1.00 96.69 98 TRP A CA 1
ATOM 748 C C . TRP A 1 98 ? -9.546 5.448 1.837 1.00 96.69 98 TRP A C 1
ATOM 750 O O . TRP A 1 98 ? -10.660 5.923 2.056 1.00 96.69 98 TRP A O 1
ATOM 760 N N . LEU A 1 99 ? -8.989 4.546 2.650 1.00 96.38 99 LEU A N 1
ATOM 761 C CA . LEU A 1 99 ? -9.640 4.004 3.852 1.00 96.38 99 LEU A CA 1
ATOM 762 C C . LEU A 1 99 ? -10.034 5.113 4.833 1.00 96.38 99 LEU A C 1
ATOM 764 O O . LEU A 1 99 ? -11.167 5.163 5.314 1.00 96.38 99 LEU A O 1
ATOM 768 N N . GLN A 1 100 ? -9.131 6.067 5.049 1.00 95.69 100 GLN A N 1
ATOM 769 C CA . GLN A 1 100 ? -9.358 7.248 5.872 1.00 95.69 100 GLN A CA 1
ATOM 770 C C . GLN A 1 100 ? -10.494 8.141 5.347 1.00 95.69 100 GLN A C 1
ATOM 772 O O . GLN A 1 100 ? -11.150 8.812 6.145 1.00 95.69 100 GLN A O 1
ATOM 777 N N . LYS A 1 101 ? -10.744 8.166 4.030 1.00 95.62 101 LYS A N 1
ATOM 778 C CA . LYS A 1 101 ? -11.901 8.854 3.431 1.00 95.62 101 LYS A CA 1
ATOM 779 C C . LYS A 1 101 ? -13.192 8.050 3.573 1.00 95.62 101 LYS A C 1
ATOM 781 O O . LYS A 1 101 ? -14.231 8.663 3.793 1.00 95.62 101 LYS A O 1
ATOM 786 N N . GLN A 1 102 ? -13.133 6.720 3.456 1.00 93.62 102 GLN A N 1
ATOM 787 C CA . GLN A 1 102 ? -14.305 5.855 3.642 1.00 93.62 102 GLN A CA 1
ATOM 788 C C . GLN A 1 102 ? -14.807 5.901 5.086 1.00 93.62 102 GLN A C 1
ATOM 790 O O . GLN A 1 102 ? -16.003 6.051 5.329 1.00 93.62 102 GLN A O 1
ATOM 795 N N . TYR A 1 103 ? -13.889 5.802 6.049 1.00 93.88 103 TYR A N 1
ATOM 796 C CA . TYR A 1 103 ? -14.215 5.870 7.465 1.00 93.88 103 TYR A CA 1
ATOM 797 C C . TYR A 1 103 ? -13.123 6.625 8.234 1.00 93.88 103 TYR A C 1
ATOM 799 O O . TYR A 1 103 ? -12.082 6.044 8.568 1.00 93.88 103 TYR A O 1
ATOM 807 N N . PRO A 1 104 ? -13.337 7.919 8.533 1.00 93.88 104 PRO A N 1
ATOM 808 C CA . PRO A 1 104 ? -12.323 8.714 9.194 1.00 93.88 104 PRO A CA 1
ATOM 809 C C . PRO A 1 104 ? -12.080 8.288 10.644 1.00 93.88 104 PRO A C 1
ATOM 811 O O . PRO A 1 104 ? -12.941 8.458 11.504 1.00 93.88 104 PRO A O 1
ATOM 814 N N . VAL A 1 105 ? -10.870 7.808 10.940 1.00 89.12 105 VAL A N 1
ATOM 815 C CA . VAL A 1 105 ? -10.424 7.524 12.313 1.00 89.12 105 VAL A CA 1
ATOM 816 C C . VAL A 1 105 ? -9.108 8.246 12.553 1.00 89.12 105 VAL A C 1
ATOM 818 O O . VAL A 1 105 ? -8.077 7.847 12.022 1.00 89.12 105 VAL A O 1
ATOM 821 N N . GLN A 1 106 ? -9.134 9.331 13.325 1.00 90.12 106 GLN A N 1
ATOM 822 C CA . GLN A 1 106 ? -7.937 10.116 13.628 1.00 90.12 106 GLN A CA 1
ATOM 823 C C . GLN A 1 106 ? -7.861 10.421 15.115 1.00 90.12 106 GLN A C 1
ATOM 825 O O . GLN A 1 106 ? -8.849 10.805 15.741 1.00 90.12 106 GLN A O 1
ATOM 830 N N . ALA A 1 107 ? -6.656 10.288 15.659 1.00 89.94 107 ALA A N 1
ATOM 831 C CA . ALA A 1 107 ? -6.342 10.812 16.974 1.00 89.94 107 ALA A CA 1
ATOM 832 C C . ALA A 1 107 ? -6.274 12.343 16.895 1.00 89.94 107 ALA A C 1
ATOM 834 O O . ALA A 1 107 ? -5.824 12.904 15.891 1.00 89.94 107 ALA A O 1
ATOM 835 N N . ARG A 1 108 ? -6.683 13.039 17.958 1.00 92.12 108 ARG A N 1
ATOM 836 C CA . ARG A 1 108 ? -6.580 14.505 17.986 1.00 92.12 108 ARG A CA 1
ATOM 837 C C . ARG A 1 108 ? -5.109 14.957 18.041 1.00 92.12 108 ARG A C 1
ATOM 839 O O . ARG A 1 108 ? -4.250 14.216 18.531 1.00 92.12 108 ARG A O 1
ATOM 846 N N . PRO A 1 109 ? -4.793 16.195 17.625 1.00 94.12 109 PRO A N 1
ATOM 847 C CA . PRO A 1 109 ? -3.462 16.758 17.826 1.00 94.12 109 PRO A CA 1
ATOM 848 C C . PRO A 1 109 ? -3.047 16.697 19.304 1.00 94.12 109 PRO A C 1
ATOM 850 O O . PRO A 1 109 ? -3.816 17.064 20.192 1.00 94.12 109 PRO A O 1
ATOM 853 N N . GLY A 1 110 ? -1.836 16.202 19.576 1.00 93.94 110 GLY A N 1
ATOM 854 C CA . GLY A 1 110 ? -1.339 16.026 20.946 1.00 93.94 110 GLY A CA 1
ATOM 855 C C . GLY A 1 110 ? -1.975 14.865 21.724 1.00 93.94 110 GLY A C 1
ATOM 856 O O . GLY A 1 110 ? -1.802 14.798 22.940 1.00 93.94 110 GLY A O 1
ATOM 857 N N . ALA A 1 111 ? -2.695 13.955 21.053 1.00 93.75 111 ALA A N 1
ATOM 858 C CA . ALA A 1 111 ? -3.222 12.728 21.650 1.00 93.75 111 ALA A CA 1
ATOM 859 C C . ALA A 1 111 ? -2.150 11.977 22.450 1.00 93.75 111 ALA A C 1
ATOM 861 O O . ALA A 1 111 ? -0.987 11.911 22.041 1.00 93.75 111 ALA A O 1
ATOM 862 N N . SER A 1 112 ? -2.543 11.372 23.572 1.00 96.69 112 SER A N 1
ATOM 863 C CA . SER A 1 112 ? -1.635 10.544 24.372 1.00 96.69 112 SER A CA 1
ATOM 864 C C . SER A 1 112 ? -1.206 9.289 23.602 1.00 96.69 112 SER A C 1
ATOM 866 O O . SER A 1 112 ? -1.827 8.904 22.610 1.00 96.69 112 SER A O 1
ATOM 868 N N . ALA A 1 113 ? -0.146 8.617 24.061 1.00 95.06 113 ALA A N 1
ATOM 869 C CA . ALA A 1 113 ? 0.272 7.350 23.460 1.00 95.06 113 ALA A CA 1
ATOM 870 C C . ALA A 1 113 ? -0.866 6.315 23.466 1.00 95.06 113 ALA A C 1
ATOM 872 O O . ALA A 1 113 ? -1.142 5.715 22.432 1.00 95.06 113 ALA A O 1
ATOM 873 N N . SER A 1 114 ? -1.579 6.178 24.587 1.00 95.94 114 SER A N 1
ATOM 874 C CA . SER A 1 114 ? -2.715 5.260 24.709 1.00 95.94 114 SER A CA 1
ATOM 875 C C . SER A 1 114 ? -3.848 5.603 23.741 1.00 95.94 114 SER A C 1
ATOM 877 O O . SER A 1 114 ? -4.410 4.708 23.121 1.00 95.94 114 SER A O 1
ATOM 879 N N . GLU A 1 115 ? -4.157 6.889 23.556 1.00 94.88 115 GLU A N 1
ATOM 880 C CA . GLU A 1 115 ? -5.187 7.332 22.608 1.00 94.88 115 GLU A CA 1
ATOM 881 C C . GLU A 1 115 ? -4.807 6.981 21.160 1.00 94.88 115 GLU A C 1
ATOM 883 O O . GLU A 1 115 ? -5.637 6.472 20.405 1.00 94.88 115 GLU A O 1
ATOM 888 N N . ARG A 1 116 ? -3.536 7.168 20.781 1.00 93.56 116 ARG A N 1
ATOM 889 C CA . ARG A 1 116 ? -3.035 6.767 19.456 1.00 93.56 116 ARG A CA 1
ATOM 890 C C . ARG A 1 116 ? -3.111 5.255 19.245 1.00 93.56 116 ARG A C 1
ATOM 892 O O . ARG A 1 116 ? -3.513 4.820 18.172 1.00 93.56 116 ARG A O 1
ATOM 899 N N . VAL A 1 117 ? -2.784 4.462 20.268 1.00 95.00 117 VAL A N 1
ATOM 900 C CA . VAL A 1 117 ? -2.914 2.996 20.212 1.00 95.00 117 VAL A CA 1
ATOM 901 C C . VAL A 1 117 ? -4.378 2.588 20.036 1.00 95.00 117 VAL A C 1
ATOM 903 O O . VAL A 1 117 ? -4.682 1.804 19.143 1.00 95.00 117 VAL A O 1
ATOM 906 N N . MET A 1 118 ? -5.300 3.164 20.812 1.00 95.38 118 MET A N 1
ATOM 907 C CA . MET A 1 118 ? -6.737 2.887 20.675 1.00 95.38 118 MET A CA 1
ATOM 908 C C . MET A 1 118 ? -7.280 3.288 19.298 1.00 95.38 118 MET A C 1
ATOM 910 O O . MET A 1 118 ? -8.098 2.573 18.721 1.00 95.38 118 MET A O 1
ATOM 914 N N . THR A 1 119 ? -6.795 4.403 18.749 1.00 95.06 119 THR A N 1
ATOM 915 C CA . THR A 1 119 ? -7.121 4.853 17.388 1.00 95.06 119 THR A CA 1
ATOM 916 C C . THR A 1 119 ? -6.661 3.822 16.358 1.00 95.06 119 THR A C 1
ATOM 918 O O . THR A 1 119 ? -7.466 3.400 15.534 1.00 95.06 119 THR A O 1
ATOM 921 N N . ALA A 1 120 ? -5.413 3.352 16.445 1.00 92.38 120 ALA A N 1
ATOM 922 C CA . ALA A 1 120 ? -4.877 2.332 15.543 1.00 92.38 120 ALA A CA 1
ATOM 923 C C . ALA A 1 120 ? -5.642 1.000 15.647 1.00 92.38 120 ALA A C 1
ATOM 925 O O . ALA A 1 120 ? -5.958 0.381 14.634 1.00 92.38 120 ALA A O 1
ATOM 926 N N . MET A 1 121 ? -6.015 0.575 16.858 1.00 94.38 121 MET A N 1
ATOM 927 C CA . MET A 1 121 ? -6.858 -0.613 17.047 1.00 94.38 121 MET A CA 1
ATOM 928 C C . MET A 1 121 ? -8.245 -0.437 16.418 1.00 94.38 121 MET A C 1
ATOM 930 O O . MET A 1 121 ? -8.763 -1.361 15.797 1.00 94.38 121 MET A O 1
ATOM 934 N N . THR A 1 122 ? -8.834 0.753 16.549 1.00 94.69 122 THR A N 1
ATOM 935 C CA . THR A 1 122 ? -10.129 1.074 15.936 1.00 94.69 122 THR A CA 1
ATOM 936 C C . THR A 1 122 ? -10.027 1.066 14.414 1.00 94.69 122 THR A C 1
ATOM 938 O O . THR A 1 122 ? -10.880 0.471 13.763 1.00 94.69 122 THR A O 1
ATOM 941 N N . GLN A 1 123 ? -8.966 1.657 13.849 1.00 94.50 123 GLN A N 1
ATOM 942 C CA . GLN A 1 123 ? -8.671 1.600 12.414 1.00 94.50 123 GLN A CA 1
ATOM 943 C C . GLN A 1 123 ? -8.641 0.152 11.925 1.00 94.50 123 GLN A C 1
ATOM 945 O O . GLN A 1 123 ? -9.367 -0.176 10.996 1.00 94.50 123 GLN A O 1
ATOM 950 N N . GLN A 1 124 ? -7.901 -0.738 12.593 1.00 92.94 124 GLN A N 1
ATOM 951 C CA . GLN A 1 124 ? -7.856 -2.158 12.219 1.00 92.94 124 GLN A CA 1
ATOM 952 C C . GLN A 1 124 ? -9.250 -2.807 12.214 1.00 92.94 124 GLN A C 1
ATOM 954 O O . GLN A 1 124 ? -9.608 -3.511 11.274 1.00 92.94 124 GLN A O 1
ATOM 959 N N . GLN A 1 125 ? -10.079 -2.529 13.223 1.00 94.81 125 GLN A N 1
ATOM 960 C CA . GLN A 1 125 ? -11.423 -3.107 13.323 1.00 94.81 125 GLN A CA 1
ATOM 961 C C . GLN A 1 125 ? -12.376 -2.617 12.226 1.00 94.81 125 GLN A C 1
ATOM 963 O O . GLN A 1 125 ? -13.151 -3.411 11.694 1.00 94.81 125 GLN A O 1
ATOM 968 N N . VAL A 1 126 ? -12.338 -1.322 11.896 1.00 96.31 126 VAL A N 1
ATOM 969 C CA . VAL A 1 126 ? -13.282 -0.722 10.940 1.00 96.31 126 VAL A CA 1
ATOM 970 C C . VAL A 1 126 ? -12.809 -0.813 9.493 1.00 96.31 126 VAL A C 1
ATOM 972 O O . VAL A 1 126 ? -13.630 -0.976 8.595 1.00 96.31 126 VAL A O 1
ATOM 975 N N . TRP A 1 127 ? -11.503 -0.733 9.245 1.00 97.12 127 TRP A N 1
ATOM 976 C CA . TRP A 1 127 ? -10.949 -0.718 7.894 1.00 97.12 127 TRP A CA 1
ATOM 977 C C . TRP A 1 127 ? -10.789 -2.114 7.314 1.00 97.12 127 TRP A C 1
ATOM 979 O O . TRP A 1 127 ? -10.953 -2.265 6.109 1.00 97.12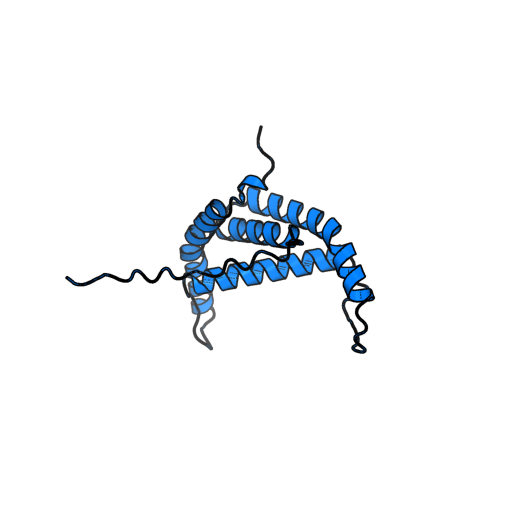 127 TRP A O 1
ATOM 989 N N . LYS A 1 128 ? -10.568 -3.144 8.139 1.00 97.19 128 LYS A N 1
ATOM 990 C CA . LYS A 1 128 ? -10.481 -4.534 7.674 1.00 97.19 128 LYS A CA 1
ATOM 991 C C . LYS A 1 128 ? -11.652 -4.965 6.773 1.00 97.19 128 LYS A C 1
ATOM 993 O O . LYS A 1 128 ? -11.390 -5.416 5.658 1.00 97.19 128 LYS A O 1
ATOM 998 N N . PRO A 1 129 ? -12.933 -4.838 7.181 1.00 97.19 129 PRO A N 1
ATOM 999 C CA . PRO A 1 129 ? -14.047 -5.238 6.318 1.00 97.19 129 PRO A CA 1
ATOM 1000 C C . PRO A 1 129 ? -14.199 -4.349 5.073 1.00 97.19 129 PRO A C 1
ATOM 1002 O O . PRO A 1 129 ? -14.624 -4.841 4.032 1.00 97.19 129 PRO A O 1
ATOM 1005 N N . ILE A 1 130 ? -13.822 -3.068 5.152 1.00 97.94 130 ILE A N 1
ATOM 1006 C CA . ILE A 1 130 ? -13.848 -2.137 4.011 1.00 97.94 130 ILE A CA 1
ATOM 1007 C C . ILE A 1 130 ? -12.794 -2.544 2.973 1.00 97.94 130 ILE A C 1
ATOM 1009 O O . ILE A 1 130 ? -13.099 -2.649 1.787 1.00 97.94 130 ILE A O 1
ATOM 1013 N N . ALA A 1 131 ? -11.572 -2.834 3.424 1.00 97.88 131 ALA A N 1
ATOM 1014 C CA . ALA A 1 131 ? -10.482 -3.300 2.578 1.00 97.88 131 ALA A CA 1
ATOM 1015 C C . ALA A 1 131 ? -10.808 -4.647 1.920 1.00 97.88 131 ALA A C 1
ATOM 1017 O O . ALA A 1 131 ? -10.539 -4.825 0.737 1.00 97.88 131 ALA A O 1
ATOM 1018 N N . ALA A 1 132 ? -11.434 -5.574 2.653 1.00 97.62 132 ALA A N 1
ATOM 1019 C CA . ALA A 1 132 ? -11.852 -6.864 2.107 1.00 97.62 132 ALA A CA 1
ATOM 1020 C C . ALA A 1 132 ? -12.905 -6.722 0.991 1.00 97.62 132 ALA A C 1
ATOM 1022 O O . ALA A 1 132 ? -12.815 -7.410 -0.024 1.00 97.62 132 ALA A O 1
ATOM 1023 N N . ALA A 1 133 ? -13.879 -5.822 1.158 1.00 97.56 133 ALA A N 1
ATOM 1024 C CA . ALA A 1 133 ? -14.886 -5.553 0.133 1.00 97.56 133 ALA A CA 1
ATOM 1025 C C . ALA A 1 133 ? -14.266 -4.914 -1.120 1.00 97.56 133 ALA A C 1
ATOM 1027 O O . ALA A 1 133 ? -14.551 -5.344 -2.234 1.00 97.56 133 ALA A O 1
ATOM 1028 N N . GLU A 1 134 ? -13.373 -3.939 -0.941 1.00 97.50 134 GLU A N 1
ATOM 1029 C CA . GLU A 1 134 ? -12.674 -3.287 -2.054 1.00 97.50 134 GLU A CA 1
ATOM 1030 C C . GLU A 1 134 ? -11.743 -4.254 -2.793 1.00 97.50 134 GLU A C 1
ATOM 1032 O O . GLU A 1 134 ? -11.689 -4.233 -4.020 1.00 97.50 134 GLU A O 1
ATOM 1037 N N . PHE A 1 135 ? -11.054 -5.140 -2.065 1.00 96.88 135 PHE A N 1
ATOM 1038 C CA . PHE A 1 135 ? -10.219 -6.192 -2.646 1.00 96.88 135 PHE A CA 1
ATOM 1039 C C . PHE A 1 135 ? -11.014 -7.043 -3.647 1.00 96.88 135 PHE A C 1
ATOM 1041 O O . PHE A 1 135 ? -10.565 -7.249 -4.772 1.00 96.88 135 PHE A O 1
ATOM 1048 N N . GLN A 1 136 ? -12.217 -7.478 -3.257 1.00 95.19 136 GLN A N 1
ATOM 1049 C CA . GLN A 1 136 ? -13.119 -8.246 -4.122 1.00 95.19 136 GLN A CA 1
ATOM 1050 C C . GLN A 1 136 ? -13.694 -7.393 -5.256 1.00 95.19 136 GLN A C 1
ATOM 1052 O O . GLN A 1 136 ? -13.758 -7.827 -6.400 1.00 95.19 136 GLN A O 1
ATOM 1057 N N . GLN A 1 137 ? -14.106 -6.157 -4.964 1.00 95.19 137 GLN A N 1
ATOM 1058 C CA . GLN A 1 137 ? -14.702 -5.268 -5.961 1.00 95.19 137 GLN A CA 1
ATOM 1059 C C . GLN A 1 137 ? -13.724 -4.924 -7.093 1.00 95.19 137 GLN A C 1
ATOM 1061 O O . GLN A 1 137 ? -14.142 -4.804 -8.245 1.00 95.19 137 GLN A O 1
ATOM 1066 N N . ARG A 1 138 ? -12.433 -4.778 -6.778 1.00 93.06 138 ARG A N 1
ATOM 1067 C CA . ARG A 1 138 ? -11.366 -4.569 -7.768 1.00 93.06 138 ARG A CA 1
ATOM 1068 C C . ARG A 1 138 ? -10.949 -5.853 -8.486 1.00 93.06 138 ARG A C 1
ATOM 1070 O O . ARG A 1 138 ? -10.174 -5.775 -9.431 1.00 93.06 138 ARG A O 1
ATOM 1077 N N . GL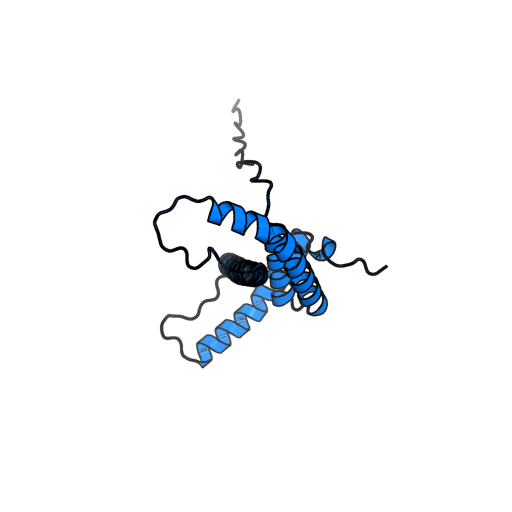Y A 1 139 ? -11.440 -7.016 -8.056 1.00 92.06 139 GLY A N 1
ATOM 1078 C CA . GLY A 1 139 ? -11.035 -8.306 -8.603 1.00 92.06 139 GLY A CA 1
ATOM 1079 C C . GLY A 1 139 ? -9.565 -8.620 -8.327 1.00 92.06 139 GLY A C 1
ATOM 1080 O O . GLY A 1 139 ? -8.891 -9.217 -9.166 1.00 92.06 139 GLY A O 1
ATOM 1081 N N . CYS A 1 140 ? -9.034 -8.207 -7.172 1.00 93.94 140 CYS A N 1
ATOM 1082 C CA . CYS A 1 140 ? -7.629 -8.433 -6.834 1.00 93.94 140 CYS A CA 1
ATOM 1083 C C . CYS A 1 140 ? -7.266 -9.930 -6.794 1.00 93.94 140 CYS A C 1
ATOM 1085 O O . CYS A 1 140 ? -6.098 -10.287 -6.958 1.00 93.94 140 CYS A O 1
ATOM 1087 N N . GLU A 1 141 ? -8.249 -10.820 -6.623 1.00 91.50 141 GLU A N 1
ATOM 1088 C CA . GLU A 1 141 ? -8.068 -12.264 -6.747 1.00 91.50 141 GLU A CA 1
ATOM 1089 C C . GLU A 1 141 ? -7.581 -12.721 -8.131 1.00 91.50 141 GLU A C 1
ATOM 1091 O O . GLU A 1 141 ? -6.900 -13.739 -8.203 1.00 91.50 141 GLU A O 1
ATOM 1096 N N . PHE A 1 142 ? -7.849 -11.976 -9.210 1.00 91.62 142 PHE A N 1
ATOM 1097 C CA . PHE A 1 142 ? -7.407 -12.347 -10.562 1.00 91.62 142 PHE A CA 1
ATOM 1098 C C . PHE A 1 142 ? -5.892 -12.233 -10.756 1.00 91.62 142 PHE A C 1
ATOM 1100 O O . PHE A 1 142 ? -5.340 -12.841 -11.671 1.00 91.62 142 PHE A O 1
ATOM 1107 N N . TYR A 1 143 ? -5.214 -11.470 -9.897 1.00 90.31 143 TYR A N 1
ATOM 1108 C CA . TYR A 1 143 ? -3.756 -11.375 -9.884 1.00 90.31 143 TYR A CA 1
ATOM 1109 C C . TYR A 1 143 ? -3.093 -12.511 -9.105 1.00 90.31 143 TYR A C 1
ATOM 1111 O O . TYR A 1 143 ? -1.882 -12.712 -9.216 1.00 90.31 143 TYR A O 1
ATOM 1119 N N . LEU A 1 144 ? -3.851 -13.243 -8.287 1.00 89.44 144 LEU A N 1
ATOM 1120 C CA . LEU A 1 144 ? -3.303 -14.365 -7.543 1.00 89.44 144 LEU A CA 1
ATOM 1121 C C . LEU A 1 144 ? -3.110 -15.553 -8.489 1.00 89.44 144 LEU A C 1
ATOM 1123 O O . LEU A 1 144 ? -3.954 -15.796 -9.353 1.00 89.44 144 LEU A O 1
ATOM 1127 N N . PRO A 1 145 ? -2.021 -16.327 -8.337 1.00 77.81 145 PRO A N 1
ATOM 1128 C CA . PRO A 1 145 ? -1.878 -17.561 -9.088 1.00 77.81 145 PRO A CA 1
ATOM 1129 C C . PRO A 1 145 ? -3.079 -18.457 -8.773 1.00 77.81 145 PRO A C 1
ATOM 1131 O O . PRO A 1 145 ? -3.325 -18.767 -7.602 1.00 77.81 145 PRO A O 1
ATOM 1134 N N . ASN A 1 146 ? -3.827 -18.849 -9.810 1.00 63.81 146 ASN A N 1
ATOM 1135 C CA . ASN A 1 146 ? -4.900 -19.825 -9.668 1.00 63.81 146 ASN A CA 1
ATOM 1136 C C . ASN A 1 146 ? -4.327 -21.046 -8.947 1.00 63.81 146 ASN A C 1
ATOM 1138 O O . ASN A 1 146 ? -3.343 -21.643 -9.389 1.00 63.81 146 ASN A O 1
ATOM 1142 N N . LYS A 1 147 ? -4.925 -21.390 -7.805 1.00 46.06 147 LYS A N 1
ATOM 1143 C CA . LYS A 1 147 ? -4.763 -22.725 -7.240 1.00 46.06 147 LYS A CA 1
ATOM 1144 C C . LYS A 1 147 ? -5.591 -23.664 -8.110 1.00 46.06 147 LYS A C 1
ATOM 1146 O O . LYS A 1 147 ? -6.749 -23.911 -7.782 1.00 46.06 147 LYS A O 1
ATOM 1151 N N . ASP A 1 148 ? -5.017 -24.100 -9.223 1.00 37.97 148 ASP A N 1
ATOM 1152 C CA . ASP A 1 148 ? -5.399 -25.386 -9.807 1.00 37.97 148 ASP A CA 1
ATOM 1153 C C . ASP A 1 148 ? -4.912 -26.516 -8.882 1.00 37.97 148 ASP A C 1
ATOM 1155 O O . ASP A 1 148 ? -3.766 -26.421 -8.371 1.00 37.97 148 ASP A O 1
#

Organism: NCBI:txid1312183

Sequence (148 aa):
MKTLVILVFSIGLSAPEAAANTSGEIFECSELANWAELGGARYQLAQLGYERAKEDAPTAIDLLAKSTAPSPSFTRERSTEFWAGMWYGESITRVENWLQKQYPVQARPGASASERVMTAMTQQQVWKPIAAAEFQQRGCEFYLPNKD

Radius of gyration: 20.09 Å; chains: 1; bounding box: 69×47×46 Å

Foldseek 3Di:
DDDDDDPDPPPDPPDDPVVPLPLLVLLLLLLLCVLLVVVVLNVQSLVLSLVSLLVVVVVVLVVVCPDPDPDDDPCNPDHSNVRSVVSNVVSNVVNVVVLCVVPPQDADVVHDPVSVVVSVVVSSVRSNVVSVVVSVVSVSVVSGPDPD